Protein AF-A0A2S4PNW1-F1 (afdb_monomer_lite)

Sequence (175 aa):
MESRLNVKPDPSFLNFDNSPQQDHIIFNPPQSAPSVFHTPLKFLPPNDKRIKLLSTTAAKHLNLGHSPSLVKLPPLMRPKEVNIPRGHLNAEAIAEIQNLNNKDPNTWTNRKLARKFNCSSEFVSVCLRHAGGDPSRRKAEVKAKWDFVESQWGPRRKKAREDRQKRWDAALRDE

Structure (mmCIF, N/CA/C/O backbone):
data_AF-A0A2S4PNW1-F1
#
_entry.id   AF-A0A2S4PNW1-F1
#
loop_
_atom_site.group_PDB
_atom_site.id
_atom_site.type_symbol
_atom_site.label_atom_id
_atom_site.label_alt_id
_atom_site.label_comp_id
_atom_site.label_asym_id
_atom_site.label_entity_id
_atom_site.label_seq_id
_atom_site.pdbx_PDB_ins_code
_atom_site.Cartn_x
_atom_site.Cartn_y
_atom_site.Cartn_z
_atom_site.occupancy
_atom_site.B_iso_or_equiv
_atom_site.auth_seq_id
_atom_site.auth_comp_id
_atom_site.auth_asym_id
_atom_site.auth_atom_id
_atom_site.pdbx_PDB_model_num
ATOM 1 N N . MET A 1 1 ? -4.012 -2.883 -46.479 1.00 55.09 1 MET A N 1
ATOM 2 C CA . MET A 1 1 ? -4.512 -2.379 -45.175 1.00 55.09 1 MET A CA 1
ATOM 3 C C . MET A 1 1 ? -3.391 -2.235 -44.140 1.00 55.09 1 MET A C 1
ATOM 5 O O . MET A 1 1 ? -3.522 -1.411 -43.248 1.00 55.09 1 MET A O 1
ATOM 9 N N . GLU A 1 2 ? -2.279 -2.961 -44.298 1.00 64.00 2 GLU A N 1
ATOM 10 C CA . GLU A 1 2 ? -1.133 -3.014 -43.370 1.00 64.00 2 GLU A CA 1
ATOM 11 C C . GLU A 1 2 ? -0.355 -1.694 -43.224 1.00 64.00 2 GLU A C 1
ATOM 13 O O . GLU A 1 2 ? 0.117 -1.373 -42.138 1.00 64.00 2 GLU A O 1
ATOM 18 N N . SER A 1 3 ? -0.287 -0.861 -44.268 1.00 72.31 3 SER A N 1
ATOM 19 C CA . SER A 1 3 ? 0.455 0.409 -44.212 1.00 72.31 3 SER A CA 1
ATOM 20 C C . SER A 1 3 ? -0.159 1.463 -43.284 1.00 72.31 3 SER A C 1
ATOM 22 O O . SER A 1 3 ? 0.536 2.391 -42.882 1.00 72.31 3 SER A O 1
ATOM 24 N N . ARG A 1 4 ? -1.446 1.338 -42.923 1.00 77.94 4 ARG A N 1
ATOM 25 C CA . ARG A 1 4 ? -2.156 2.340 -42.104 1.00 77.94 4 ARG A CA 1
ATOM 26 C C . ARG A 1 4 ? -1.852 2.225 -40.607 1.00 77.94 4 ARG A C 1
ATOM 28 O O . ARG A 1 4 ? -2.143 3.164 -39.878 1.00 77.94 4 ARG A O 1
ATOM 35 N N . LEU A 1 5 ? -1.281 1.102 -40.164 1.00 92.19 5 LEU A N 1
ATOM 36 C CA . LEU A 1 5 ? -0.915 0.834 -38.766 1.00 92.19 5 LEU A CA 1
ATOM 37 C C . LEU A 1 5 ? 0.602 0.655 -38.583 1.00 92.19 5 LEU A C 1
ATOM 39 O O . LEU A 1 5 ? 1.042 0.218 -37.523 1.00 92.19 5 LEU A O 1
ATOM 43 N N . ASN A 1 6 ? 1.407 0.971 -39.604 1.00 92.56 6 ASN A N 1
ATOM 44 C CA . ASN A 1 6 ? 2.855 0.827 -39.516 1.00 92.56 6 ASN A CA 1
ATOM 45 C C . ASN A 1 6 ? 3.453 1.917 -38.612 1.00 92.56 6 ASN A C 1
ATOM 47 O O . ASN A 1 6 ? 3.304 3.110 -38.883 1.00 92.56 6 ASN A O 1
ATOM 51 N N . VAL A 1 7 ? 4.153 1.498 -37.560 1.00 91.38 7 VAL A N 1
ATOM 52 C CA . VAL A 1 7 ? 4.861 2.372 -36.621 1.00 91.38 7 VAL A CA 1
ATOM 53 C C . VAL A 1 7 ? 6.357 2.146 -36.804 1.00 91.38 7 VAL A C 1
ATOM 55 O O . VAL A 1 7 ? 6.829 1.012 -36.756 1.00 91.38 7 VAL A O 1
ATOM 58 N N . LYS A 1 8 ? 7.108 3.230 -37.029 1.00 91.75 8 LYS A N 1
ATOM 59 C CA . LYS A 1 8 ? 8.571 3.158 -37.142 1.00 91.75 8 LYS A CA 1
ATOM 60 C C . LYS A 1 8 ? 9.187 2.697 -35.810 1.00 91.75 8 LYS A C 1
ATOM 62 O O . LYS A 1 8 ? 8.674 3.085 -34.760 1.00 91.75 8 LYS A O 1
ATOM 67 N N . PRO A 1 9 ? 10.278 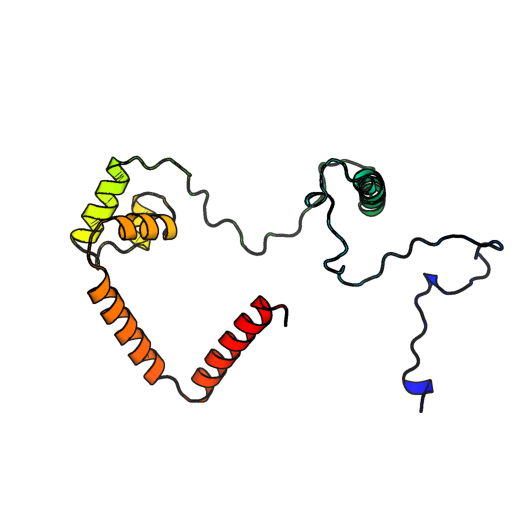1.910 -35.838 1.00 92.75 9 PRO A N 1
ATOM 68 C CA . PRO A 1 9 ? 10.976 1.506 -34.623 1.00 92.75 9 PRO A CA 1
ATOM 69 C C . PRO A 1 9 ? 11.652 2.705 -33.948 1.00 92.75 9 PRO A C 1
ATOM 71 O O . PRO A 1 9 ? 11.799 3.776 -34.544 1.00 92.75 9 PRO A O 1
ATOM 74 N N . ASP A 1 10 ? 12.078 2.508 -32.701 1.00 90.62 10 ASP A N 1
ATOM 75 C CA . ASP A 1 10 ? 12.822 3.520 -31.954 1.00 90.62 10 ASP A CA 1
ATOM 76 C C . ASP A 1 10 ? 14.141 3.895 -32.674 1.00 90.62 10 ASP A C 1
ATOM 78 O O . ASP A 1 10 ? 14.785 3.010 -33.251 1.00 90.62 10 ASP A O 1
ATOM 82 N N . PRO A 1 11 ? 14.571 5.175 -32.650 1.00 90.31 11 PRO A N 1
ATOM 83 C CA . PRO A 1 11 ? 15.785 5.625 -33.332 1.00 90.31 11 PRO A CA 1
ATOM 84 C C . PRO A 1 11 ? 17.054 4.856 -32.961 1.00 90.31 11 PRO A C 1
ATOM 86 O O . PRO A 1 11 ? 17.949 4.750 -33.790 1.00 90.31 11 PRO A O 1
ATOM 89 N N . SER A 1 12 ? 17.135 4.290 -31.754 1.00 88.44 12 SER A N 1
ATOM 90 C CA . SER A 1 12 ? 18.276 3.466 -31.325 1.00 88.44 12 SER A CA 1
ATOM 91 C C . SER A 1 12 ? 18.489 2.198 -32.163 1.00 88.44 12 SER A C 1
ATOM 93 O O . SER A 1 12 ? 19.585 1.643 -32.144 1.00 88.44 12 SER A O 1
ATOM 95 N N . PHE A 1 13 ? 17.471 1.749 -32.904 1.00 89.25 13 PHE A N 1
ATOM 96 C CA . PHE A 1 13 ? 17.546 0.602 -33.817 1.00 89.25 13 PHE A CA 1
ATOM 97 C C . PHE A 1 13 ? 17.751 1.005 -35.282 1.00 89.25 13 PHE A C 1
ATOM 99 O O . PHE A 1 13 ? 17.809 0.137 -36.153 1.00 89.25 13 PHE A O 1
ATOM 106 N N . LEU A 1 14 ? 17.814 2.304 -35.578 1.00 89.75 14 LEU A N 1
ATOM 107 C CA . LEU A 1 14 ? 18.050 2.801 -36.927 1.00 89.75 14 LEU A CA 1
ATOM 108 C C . LEU A 1 14 ? 19.551 2.999 -37.155 1.00 89.75 14 LEU A C 1
ATOM 110 O O . LEU A 1 14 ? 20.263 3.536 -36.309 1.00 89.75 14 LEU A O 1
ATOM 114 N N . ASN A 1 15 ? 20.019 2.600 -38.335 1.00 85.44 15 ASN A N 1
ATOM 115 C CA . ASN A 1 15 ? 21.365 2.926 -38.788 1.00 85.44 15 ASN A CA 1
ATOM 116 C C . ASN A 1 15 ? 21.351 4.323 -39.414 1.00 85.44 15 ASN A C 1
ATOM 118 O O . ASN A 1 15 ? 20.574 4.586 -40.333 1.00 85.44 15 ASN A O 1
ATOM 122 N N . PHE A 1 16 ? 22.211 5.203 -38.913 1.00 84.94 16 PHE A N 1
ATOM 123 C CA . PHE A 1 16 ? 22.451 6.536 -39.454 1.00 84.94 16 PHE A CA 1
ATOM 124 C C . PHE A 1 16 ? 23.848 6.585 -40.079 1.00 84.94 16 PHE A C 1
ATOM 126 O O . PHE A 1 16 ? 24.680 5.721 -39.809 1.00 84.94 16 PHE A O 1
ATOM 133 N N . ASP A 1 17 ? 24.148 7.626 -40.854 1.00 84.00 17 ASP A N 1
ATOM 134 C CA . ASP A 1 17 ? 25.466 7.788 -41.496 1.00 84.00 17 ASP A CA 1
ATOM 135 C C . ASP A 1 17 ? 26.631 7.838 -40.484 1.00 84.00 17 ASP A C 1
ATOM 137 O O . ASP A 1 17 ? 27.765 7.502 -40.813 1.00 84.00 17 ASP A O 1
ATOM 141 N N . ASN A 1 18 ? 26.337 8.205 -39.230 1.00 84.00 18 ASN A N 1
ATOM 142 C CA . ASN A 1 18 ? 27.288 8.242 -38.113 1.00 84.00 18 ASN A CA 1
ATOM 143 C C . ASN A 1 18 ? 27.294 6.958 -37.257 1.00 84.00 18 ASN A C 1
ATOM 145 O O . ASN A 1 18 ? 27.912 6.940 -36.190 1.00 84.00 18 ASN A O 1
ATOM 149 N N . SER A 1 19 ? 26.575 5.905 -37.658 1.00 83.31 19 SER A N 1
ATOM 150 C CA . SER A 1 19 ? 26.561 4.640 -36.920 1.00 83.31 19 SER A CA 1
ATOM 151 C C . SER A 1 19 ? 27.923 3.931 -37.010 1.00 83.31 19 SER A C 1
ATOM 153 O O . SER A 1 19 ? 28.600 4.020 -38.037 1.00 83.31 19 SER A O 1
ATOM 155 N N . PRO A 1 20 ? 28.350 3.203 -35.960 1.00 86.31 20 PRO A N 1
ATOM 156 C CA . PRO A 1 20 ? 29.603 2.453 -35.993 1.00 86.31 20 PRO A CA 1
ATOM 157 C C . PRO A 1 20 ? 29.608 1.427 -37.131 1.00 86.31 20 PRO A C 1
ATOM 159 O O . PRO A 1 20 ? 28.627 0.718 -37.330 1.00 86.31 20 PRO A O 1
ATOM 162 N N . GLN A 1 21 ? 30.732 1.313 -37.844 1.00 86.69 21 GLN A N 1
ATOM 163 C CA . GLN A 1 21 ? 30.893 0.348 -38.944 1.00 86.69 21 GLN A CA 1
ATOM 164 C C . GLN A 1 21 ? 31.087 -1.102 -38.467 1.00 86.69 21 GLN A C 1
ATOM 166 O O . GLN A 1 21 ? 31.027 -2.023 -39.274 1.00 86.69 21 GLN A O 1
ATOM 171 N N . GLN A 1 22 ? 31.358 -1.303 -37.174 1.00 89.94 22 GLN A N 1
ATOM 172 C CA . GLN A 1 22 ? 31.595 -2.609 -36.558 1.00 89.94 22 GLN A CA 1
ATOM 173 C C . GLN A 1 22 ? 30.483 -2.963 -35.566 1.00 89.94 22 GLN A C 1
ATOM 175 O O . GLN A 1 22 ? 29.822 -2.084 -34.996 1.00 89.94 22 GLN A O 1
ATOM 180 N N . ASP A 1 23 ? 30.333 -4.262 -35.316 1.00 91.25 23 ASP A N 1
ATOM 181 C CA . ASP A 1 23 ? 29.394 -4.795 -34.335 1.00 91.25 23 ASP A CA 1
ATOM 182 C C . ASP A 1 23 ? 29.704 -4.258 -32.933 1.00 91.25 23 ASP A C 1
ATOM 184 O O . ASP A 1 23 ? 30.841 -4.288 -32.457 1.00 91.25 23 ASP A O 1
ATOM 188 N N . HIS A 1 24 ? 28.673 -3.765 -32.251 1.00 90.25 24 HIS A N 1
ATOM 189 C CA . HIS A 1 24 ? 28.786 -3.216 -30.906 1.00 90.25 24 HIS A CA 1
ATOM 190 C C . HIS A 1 24 ? 27.489 -3.434 -30.121 1.00 90.25 24 HIS A C 1
ATOM 192 O O . HIS A 1 24 ? 26.416 -3.644 -30.682 1.00 90.25 24 HIS A O 1
ATOM 198 N N . ILE A 1 25 ? 27.591 -3.384 -28.792 1.00 91.31 25 ILE A N 1
ATOM 199 C CA . ILE A 1 25 ? 26.446 -3.529 -27.890 1.00 91.31 25 ILE A CA 1
ATOM 200 C C . ILE A 1 25 ? 25.933 -2.135 -27.529 1.00 91.31 25 ILE A C 1
ATOM 202 O O . ILE A 1 25 ? 26.669 -1.329 -26.957 1.00 91.31 25 ILE A O 1
ATOM 206 N N . ILE A 1 26 ? 24.661 -1.867 -27.823 1.00 89.19 26 ILE A N 1
ATOM 207 C CA . ILE A 1 26 ? 23.986 -0.615 -27.465 1.00 89.19 26 ILE A CA 1
ATOM 208 C C . ILE A 1 26 ? 23.261 -0.804 -26.131 1.00 89.19 26 ILE A C 1
ATOM 210 O O . ILE A 1 26 ? 22.545 -1.784 -25.923 1.00 89.19 26 ILE A O 1
ATOM 214 N N . PHE A 1 27 ? 23.419 0.152 -25.217 1.00 88.69 27 PHE A N 1
ATOM 215 C CA . PHE A 1 27 ? 22.603 0.215 -24.009 1.00 88.69 27 PHE A CA 1
ATOM 216 C C . PHE A 1 27 ? 21.318 0.999 -24.299 1.00 88.69 27 PHE A C 1
ATOM 218 O O . PHE A 1 27 ? 21.352 2.223 -24.399 1.00 88.69 27 PHE A O 1
ATOM 225 N N . ASN A 1 28 ? 20.196 0.287 -24.432 1.00 90.19 28 ASN A N 1
ATOM 226 C CA . ASN A 1 28 ? 18.887 0.864 -24.733 1.00 90.19 28 ASN A CA 1
ATOM 227 C C . ASN A 1 28 ? 17.876 0.562 -23.606 1.00 90.19 28 ASN A C 1
ATOM 229 O O . ASN A 1 28 ? 17.173 -0.451 -23.672 1.00 90.19 28 ASN A O 1
ATOM 233 N N . PRO A 1 29 ? 17.837 1.364 -22.523 1.00 89.50 29 PRO A N 1
ATOM 234 C CA . PRO A 1 29 ? 16.874 1.164 -21.447 1.00 89.50 29 PRO A CA 1
ATOM 235 C C . PRO A 1 29 ? 15.453 1.462 -21.965 1.00 89.50 29 PRO A C 1
ATOM 237 O O . PRO A 1 29 ? 15.189 2.583 -22.403 1.00 89.50 29 PRO A O 1
ATOM 240 N N . PRO A 1 30 ? 14.519 0.496 -21.921 1.00 91.25 30 PRO A N 1
ATOM 241 C CA . PRO A 1 30 ? 13.194 0.685 -22.496 1.00 91.25 30 PRO A CA 1
ATOM 242 C C . PRO A 1 30 ? 12.358 1.680 -21.681 1.00 91.25 30 PRO A C 1
ATOM 244 O O . PRO A 1 30 ? 12.426 1.716 -20.452 1.00 91.25 30 PRO A O 1
ATOM 247 N N . GLN A 1 31 ? 11.493 2.438 -22.360 1.00 91.56 31 GLN A N 1
ATOM 248 C CA . GLN A 1 31 ? 10.515 3.340 -21.733 1.00 91.56 31 GLN A CA 1
ATOM 249 C C . GLN A 1 31 ? 9.262 2.585 -21.255 1.00 91.56 31 GLN A C 1
ATOM 251 O O . GLN A 1 31 ? 8.128 2.948 -21.563 1.00 91.56 31 GLN A O 1
ATOM 256 N N . SER A 1 32 ? 9.460 1.497 -20.519 1.00 93.69 32 SER A N 1
ATOM 257 C CA . SER A 1 32 ? 8.390 0.643 -20.005 1.00 93.69 32 SER A CA 1
ATOM 258 C C . SER A 1 32 ? 8.572 0.373 -18.516 1.00 93.69 32 SER A C 1
ATOM 260 O O . SER A 1 32 ? 9.665 0.515 -17.967 1.00 93.69 32 SER A O 1
ATOM 262 N N . ALA A 1 33 ? 7.501 -0.058 -17.848 1.00 91.81 33 ALA A N 1
ATOM 263 C CA . ALA A 1 33 ? 7.611 -0.526 -16.473 1.00 91.81 33 ALA A CA 1
ATOM 264 C C . ALA A 1 33 ? 8.519 -1.775 -16.403 1.00 91.81 33 ALA A C 1
ATOM 266 O O . ALA A 1 33 ? 8.423 -2.645 -17.277 1.00 91.81 33 ALA A O 1
ATOM 267 N N . PRO A 1 34 ? 9.400 -1.886 -15.393 1.00 92.75 34 PRO A N 1
ATOM 268 C CA . PRO A 1 34 ? 10.225 -3.074 -15.210 1.00 92.75 34 PRO A CA 1
ATOM 269 C C . PRO A 1 34 ? 9.366 -4.272 -14.788 1.00 92.75 34 PRO A C 1
ATOM 271 O O . PRO A 1 34 ? 8.376 -4.121 -14.073 1.00 92.75 34 PRO A O 1
ATOM 274 N N . SER A 1 35 ? 9.771 -5.478 -15.189 1.00 93.81 35 SER A N 1
ATOM 275 C CA . SER A 1 35 ? 9.139 -6.711 -14.705 1.00 93.81 35 SER A CA 1
ATOM 276 C C . SER A 1 35 ? 9.610 -7.072 -13.291 1.00 93.81 35 SER A C 1
ATOM 278 O O . SER A 1 35 ? 10.692 -6.665 -12.865 1.00 93.81 35 SER A O 1
ATOM 280 N N . VAL A 1 36 ? 8.846 -7.914 -12.587 1.00 94.06 36 VAL A N 1
ATOM 281 C CA . VAL A 1 36 ? 9.165 -8.381 -11.219 1.0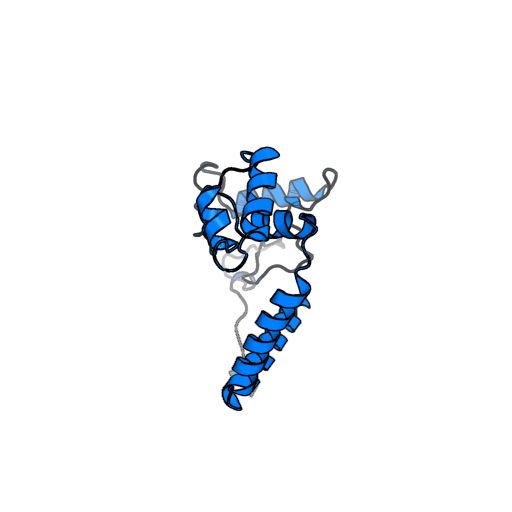0 94.06 36 VAL A CA 1
ATOM 282 C C . VAL A 1 36 ? 10.514 -9.117 -11.140 1.00 94.06 36 VAL A C 1
ATOM 284 O O . VAL A 1 36 ? 11.173 -9.112 -10.102 1.00 94.06 36 VAL A O 1
ATOM 287 N N . PHE A 1 37 ? 10.979 -9.694 -12.251 1.00 93.50 37 PHE A N 1
ATOM 288 C CA . PHE A 1 37 ? 12.276 -10.374 -12.335 1.00 93.50 37 PHE A CA 1
ATOM 289 C C . PHE A 1 37 ? 13.479 -9.417 -12.322 1.00 93.50 37 PHE A C 1
ATOM 291 O O . PHE A 1 37 ? 14.602 -9.849 -12.056 1.00 93.50 37 PHE A O 1
ATOM 298 N N . HIS A 1 38 ? 13.265 -8.119 -12.556 1.00 92.12 38 HIS A N 1
ATOM 299 C CA . HIS A 1 38 ? 14.290 -7.090 -12.382 1.00 92.12 38 HIS A CA 1
ATOM 300 C C . HIS A 1 38 ? 14.412 -6.733 -10.896 1.00 92.12 38 HIS A C 1
ATOM 302 O O . HIS A 1 38 ? 13.965 -5.684 -10.432 1.00 92.12 38 HIS A O 1
ATOM 308 N N . THR A 1 39 ? 15.010 -7.645 -10.128 1.00 93.31 39 THR A N 1
ATOM 309 C CA . THR A 1 39 ? 15.141 -7.527 -8.673 1.00 93.31 39 THR A CA 1
ATOM 310 C C . THR A 1 39 ? 16.028 -6.335 -8.289 1.00 93.31 39 THR A C 1
ATOM 312 O O . THR A 1 39 ? 17.200 -6.307 -8.684 1.00 93.31 39 THR A O 1
ATOM 315 N N . PRO A 1 40 ? 15.535 -5.367 -7.496 1.00 92.44 40 PRO A N 1
ATOM 316 C CA . PRO A 1 40 ? 16.342 -4.234 -7.061 1.00 92.44 40 PRO A CA 1
ATOM 317 C C . PRO A 1 40 ? 17.462 -4.684 -6.116 1.00 92.44 40 PRO A C 1
ATOM 319 O O . PRO A 1 40 ? 17.319 -5.660 -5.380 1.00 92.44 40 PRO A O 1
ATOM 322 N N . LEU A 1 41 ? 18.555 -3.913 -6.074 1.00 93.00 41 LEU A N 1
ATOM 323 C CA . LEU A 1 41 ? 19.758 -4.205 -5.277 1.00 93.00 41 LEU A CA 1
ATOM 324 C C . LEU A 1 41 ? 19.464 -4.579 -3.817 1.00 93.00 41 LEU A C 1
ATOM 326 O O . LEU A 1 41 ? 20.113 -5.458 -3.264 1.00 93.00 41 LEU A O 1
ATOM 330 N N . LYS A 1 42 ? 18.466 -3.934 -3.201 1.00 93.25 42 LYS A N 1
ATOM 331 C CA . LYS A 1 42 ? 18.085 -4.148 -1.798 1.00 93.25 42 LYS A CA 1
ATOM 332 C C . LYS A 1 42 ? 17.517 -5.546 -1.512 1.00 93.25 42 LYS A C 1
ATOM 334 O O . LYS A 1 42 ? 17.489 -5.947 -0.353 1.00 93.25 42 LYS A O 1
ATOM 339 N N . PHE A 1 43 ? 17.049 -6.261 -2.534 1.00 96.12 43 PHE A N 1
ATOM 340 C CA . PHE A 1 43 ? 16.471 -7.602 -2.403 1.00 96.12 43 PHE A CA 1
ATOM 341 C C . PHE A 1 43 ? 17.422 -8.714 -2.856 1.00 96.12 43 PHE A C 1
ATOM 343 O O . PHE A 1 43 ? 17.067 -9.886 -2.764 1.00 96.12 43 PHE A O 1
ATOM 350 N N . LEU A 1 44 ? 18.626 -8.373 -3.326 1.00 95.25 44 LEU A N 1
ATOM 351 C CA . LEU A 1 44 ? 19.643 -9.370 -3.640 1.00 95.25 44 LEU A CA 1
ATOM 352 C C . LEU A 1 44 ? 20.335 -9.870 -2.365 1.00 95.25 44 LEU A C 1
ATOM 354 O O . LEU A 1 44 ? 20.585 -9.076 -1.453 1.00 95.25 44 LEU A O 1
ATOM 358 N N . PRO A 1 45 ? 20.686 -11.166 -2.288 1.00 96.44 45 PRO A N 1
ATOM 359 C CA . PRO A 1 45 ? 21.464 -11.674 -1.171 1.00 96.44 45 PRO A CA 1
ATOM 360 C C . PRO A 1 45 ? 22.878 -11.066 -1.196 1.00 96.44 45 PRO A C 1
ATOM 362 O O . PRO A 1 45 ? 23.412 -10.831 -2.282 1.00 96.44 45 PRO A O 1
ATOM 365 N N . PRO A 1 46 ? 23.534 -10.866 -0.037 1.00 95.12 46 PRO A N 1
ATOM 366 C CA . PRO A 1 46 ? 24.816 -10.152 0.045 1.00 95.12 46 PRO A CA 1
ATOM 367 C C . PRO A 1 46 ? 25.937 -10.702 -0.852 1.00 95.12 46 PRO A C 1
ATOM 369 O O . PRO A 1 46 ? 26.804 -9.949 -1.286 1.00 95.12 46 PRO A O 1
ATOM 372 N N . ASN A 1 47 ? 25.906 -12.004 -1.153 1.00 95.31 47 ASN A N 1
ATOM 373 C CA . ASN A 1 47 ? 26.921 -12.692 -1.956 1.00 95.31 47 ASN A CA 1
ATOM 374 C C . ASN A 1 47 ? 26.590 -12.756 -3.463 1.00 95.31 47 ASN A C 1
ATOM 376 O O . ASN A 1 47 ? 27.303 -13.421 -4.217 1.00 95.31 47 ASN A O 1
ATOM 380 N N . ASP A 1 48 ? 25.522 -12.101 -3.929 1.00 96.75 48 ASP A N 1
ATOM 381 C CA . ASP A 1 48 ? 25.170 -12.091 -5.352 1.00 96.75 48 ASP A CA 1
ATOM 382 C C . ASP A 1 48 ? 26.152 -11.223 -6.159 1.00 96.75 48 ASP A C 1
ATOM 384 O O . ASP A 1 48 ? 26.271 -10.009 -5.966 1.00 96.75 48 ASP A O 1
ATOM 388 N N . LYS A 1 49 ? 26.836 -11.836 -7.131 1.00 94.38 49 LYS A N 1
ATOM 389 C CA . LYS A 1 49 ? 27.799 -11.156 -8.014 1.00 94.38 49 LYS A CA 1
ATOM 390 C C . LYS A 1 49 ? 27.159 -10.012 -8.810 1.00 94.38 49 LYS A C 1
ATOM 392 O O . LYS A 1 49 ? 27.851 -9.051 -9.155 1.00 94.38 49 LYS A O 1
ATOM 397 N N . ARG A 1 50 ? 25.847 -10.079 -9.070 1.00 94.62 50 ARG A N 1
ATOM 398 C CA . ARG A 1 50 ? 25.089 -9.060 -9.813 1.00 94.62 50 ARG A CA 1
ATOM 399 C C . ARG A 1 50 ? 25.032 -7.718 -9.091 1.00 94.62 50 ARG A C 1
ATOM 401 O O . ARG A 1 50 ? 24.840 -6.706 -9.759 1.00 94.62 50 ARG A O 1
ATOM 408 N N . ILE A 1 51 ? 25.262 -7.674 -7.775 1.00 94.38 51 ILE A N 1
ATOM 409 C CA . ILE A 1 51 ? 25.266 -6.426 -6.994 1.00 94.38 51 ILE A CA 1
ATOM 410 C C . ILE A 1 51 ? 26.256 -5.413 -7.576 1.00 94.38 51 ILE A C 1
ATOM 412 O O . ILE A 1 51 ? 25.900 -4.249 -7.748 1.00 94.38 51 ILE A O 1
ATOM 416 N N . LYS A 1 52 ? 27.475 -5.852 -7.925 1.00 91.62 52 LYS A N 1
ATOM 417 C CA . LYS A 1 52 ? 28.513 -4.974 -8.495 1.00 91.62 52 LYS A CA 1
ATOM 418 C C . LYS A 1 52 ? 28.103 -4.424 -9.860 1.00 91.62 52 LYS A C 1
ATOM 420 O O . LYS A 1 52 ? 28.277 -3.243 -10.125 1.00 91.62 52 LYS A O 1
ATOM 425 N N . LEU A 1 53 ? 27.541 -5.271 -10.719 1.00 89.62 53 LEU A N 1
ATOM 426 C CA . LEU A 1 53 ? 27.104 -4.856 -12.050 1.00 89.62 53 LEU A CA 1
ATOM 427 C C . LEU A 1 53 ? 25.959 -3.841 -11.937 1.00 89.62 53 LEU A C 1
ATOM 429 O O . LEU A 1 53 ? 26.070 -2.724 -12.433 1.00 89.62 53 LEU A O 1
ATOM 433 N N . LEU A 1 54 ? 24.895 -4.190 -11.212 1.00 89.44 54 LEU A N 1
ATOM 434 C CA . LEU A 1 54 ? 23.701 -3.355 -11.089 1.00 89.44 54 LEU A CA 1
ATOM 435 C C . LEU A 1 54 ? 23.974 -2.022 -10.372 1.00 89.44 54 LEU A C 1
ATOM 437 O O . LEU A 1 54 ? 23.379 -1.010 -10.740 1.00 89.44 54 LEU A O 1
ATOM 441 N N . SER A 1 55 ? 24.892 -1.982 -9.398 1.00 88.88 55 SER A N 1
ATOM 442 C CA . SER A 1 55 ? 25.279 -0.730 -8.734 1.00 88.88 55 SER A CA 1
ATOM 443 C C . SER A 1 55 ? 26.006 0.226 -9.680 1.00 88.88 55 SER A C 1
ATOM 445 O O . SER A 1 55 ? 25.693 1.417 -9.701 1.00 88.88 55 SER A O 1
ATOM 447 N N . THR A 1 56 ? 26.916 -0.287 -10.514 1.00 87.38 56 THR A N 1
ATOM 448 C CA . THR A 1 56 ? 27.623 0.536 -11.507 1.00 87.38 56 THR A CA 1
ATOM 449 C C . THR A 1 56 ? 26.679 1.078 -12.579 1.00 87.38 56 THR A C 1
ATOM 451 O O . THR A 1 56 ? 26.772 2.253 -12.932 1.00 87.38 56 THR A O 1
ATOM 454 N N . THR A 1 57 ? 25.727 0.268 -13.053 1.00 85.31 57 THR A N 1
ATOM 455 C CA . THR A 1 57 ? 24.711 0.708 -14.021 1.00 85.31 57 THR A CA 1
ATOM 456 C C . THR A 1 57 ? 23.794 1.774 -13.422 1.00 85.31 57 THR A C 1
ATOM 458 O O . THR A 1 57 ? 23.558 2.799 -14.059 1.00 85.31 57 THR A O 1
ATOM 461 N N . ALA A 1 58 ? 23.329 1.592 -12.181 1.00 82.25 58 ALA A N 1
ATOM 462 C CA . ALA A 1 58 ? 22.483 2.572 -11.498 1.00 82.25 58 ALA A CA 1
ATOM 463 C C . ALA A 1 58 ? 23.200 3.916 -11.280 1.00 82.25 58 ALA A C 1
ATOM 465 O O . ALA A 1 58 ? 22.612 4.970 -11.514 1.00 82.25 58 ALA A O 1
ATOM 466 N N . ALA A 1 59 ? 24.480 3.891 -10.890 1.00 80.69 59 ALA A N 1
ATOM 467 C CA . ALA A 1 59 ? 25.275 5.104 -10.697 1.00 80.69 59 ALA A CA 1
ATOM 468 C C . ALA A 1 59 ? 25.439 5.914 -11.996 1.00 80.69 59 ALA A C 1
ATOM 470 O O . ALA A 1 59 ? 25.317 7.140 -11.971 1.00 80.69 59 ALA A O 1
ATOM 471 N N . LYS A 1 60 ? 25.653 5.230 -13.131 1.00 78.69 60 LYS A N 1
ATOM 472 C CA . LYS A 1 60 ? 25.713 5.860 -14.460 1.00 78.69 60 LYS A CA 1
ATOM 473 C C . LYS A 1 60 ? 24.371 6.477 -14.859 1.00 78.69 60 LYS A C 1
ATOM 475 O O . LYS A 1 60 ? 24.338 7.604 -15.332 1.00 78.69 60 LYS A O 1
ATOM 480 N N . HIS A 1 61 ? 23.268 5.762 -14.641 1.00 73.25 61 HIS A N 1
ATOM 481 C CA . HIS A 1 61 ? 21.942 6.185 -15.102 1.00 73.25 61 HIS A CA 1
ATOM 482 C C . HIS A 1 61 ? 21.338 7.338 -14.292 1.00 73.25 61 HIS A C 1
ATOM 484 O O . HIS A 1 61 ? 20.551 8.127 -14.809 1.00 73.25 61 HIS A O 1
ATOM 490 N N . LEU A 1 62 ? 21.683 7.431 -13.008 1.00 66.38 62 LEU A N 1
ATOM 491 C CA . LEU A 1 62 ? 21.198 8.489 -12.126 1.00 66.38 62 LEU A CA 1
ATOM 492 C C . LEU A 1 62 ? 22.073 9.755 -12.175 1.00 66.38 62 LEU A C 1
ATOM 494 O O . LEU A 1 62 ? 21.840 10.667 -11.386 1.00 66.38 62 LEU A O 1
ATOM 498 N N . ASN A 1 63 ? 23.081 9.819 -13.063 1.00 59.94 63 ASN A N 1
ATOM 499 C CA . ASN A 1 63 ? 24.071 10.904 -13.122 1.00 59.94 63 ASN A CA 1
ATOM 500 C C . ASN A 1 63 ? 24.659 11.241 -11.736 1.00 59.94 63 ASN A C 1
ATOM 502 O O . ASN A 1 63 ? 24.988 12.390 -11.442 1.00 59.94 63 ASN A O 1
ATOM 506 N N . LEU A 1 64 ? 24.823 10.222 -10.880 1.00 54.94 64 LEU A N 1
ATOM 507 C CA . LEU A 1 64 ? 25.255 10.363 -9.482 1.00 54.94 64 LEU A CA 1
ATOM 508 C C . LEU A 1 64 ? 26.722 10.819 -9.336 1.00 54.94 64 LEU A C 1
ATOM 510 O O . LEU A 1 64 ? 27.224 10.931 -8.220 1.00 54.94 64 LEU A O 1
ATOM 514 N N . GLY A 1 65 ? 27.410 11.096 -10.450 1.00 49.50 65 GLY A N 1
ATOM 515 C CA . GLY A 1 65 ? 28.765 11.654 -10.487 1.00 49.50 65 GLY A CA 1
ATOM 516 C C . GLY A 1 65 ? 28.887 13.060 -9.889 1.00 49.50 65 GLY A C 1
ATOM 517 O O . GLY A 1 65 ? 30.001 13.506 -9.641 1.00 49.50 65 GLY A O 1
ATOM 518 N N . HIS A 1 66 ? 27.770 13.736 -9.599 1.00 48.78 66 HIS A N 1
ATOM 519 C CA . HIS A 1 66 ? 27.751 15.046 -8.952 1.00 48.78 66 HIS A CA 1
ATOM 520 C C . HIS A 1 66 ? 26.828 15.011 -7.727 1.00 48.78 66 HIS A C 1
ATOM 522 O O . HIS A 1 66 ? 25.628 15.228 -7.841 1.00 48.78 66 HIS A O 1
ATOM 528 N N . SER A 1 67 ? 27.413 14.774 -6.549 1.00 48.09 67 SER A N 1
ATOM 529 C CA . SER A 1 67 ? 26.791 14.922 -5.223 1.00 48.09 67 SER A CA 1
ATOM 530 C C . SER A 1 67 ? 25.645 13.938 -4.863 1.00 48.09 67 SER A C 1
ATOM 532 O O . SER A 1 67 ? 24.536 14.027 -5.390 1.00 48.09 67 SER A O 1
ATOM 534 N N . PRO A 1 68 ? 25.830 13.060 -3.854 1.00 54.59 68 PRO A N 1
ATOM 535 C CA . PRO A 1 68 ? 24.774 12.167 -3.362 1.00 54.59 68 PRO A CA 1
ATOM 536 C C . PRO A 1 68 ? 23.654 12.884 -2.577 1.00 54.59 68 PRO A C 1
ATOM 538 O O . PRO A 1 68 ? 22.700 12.231 -2.157 1.00 54.59 68 PRO A O 1
ATOM 541 N N . SER A 1 69 ? 23.741 14.203 -2.349 1.00 55.06 69 SER A N 1
ATOM 542 C CA . SER A 1 69 ? 22.820 14.945 -1.469 1.00 55.06 69 SER A CA 1
ATOM 543 C C . SER A 1 69 ? 21.577 15.522 -2.159 1.00 55.06 69 SER A C 1
ATOM 545 O O . SER A 1 69 ? 20.729 16.101 -1.483 1.00 55.06 69 SER A O 1
ATOM 547 N N . LEU A 1 70 ? 21.435 15.364 -3.481 1.00 55.28 70 LEU A N 1
ATOM 548 C CA . LEU A 1 70 ? 20.434 16.096 -4.273 1.00 55.28 70 LEU A CA 1
ATOM 549 C C . LEU A 1 70 ? 19.486 15.208 -5.092 1.00 55.28 70 LEU A C 1
ATOM 551 O O . LEU A 1 70 ? 18.862 15.674 -6.044 1.00 55.28 70 LEU A O 1
ATOM 555 N N . VAL A 1 71 ? 19.303 13.940 -4.704 1.00 65.50 71 VAL A N 1
ATOM 556 C CA . VAL A 1 71 ? 18.193 13.136 -5.244 1.00 65.50 71 VAL A CA 1
ATOM 557 C C . VAL A 1 71 ? 16.887 13.673 -4.654 1.00 65.50 71 VAL A C 1
ATOM 559 O O . VAL A 1 71 ? 16.430 13.247 -3.593 1.00 65.50 71 VAL A O 1
ATOM 562 N N . LYS A 1 72 ? 16.293 14.660 -5.332 1.00 77.56 72 LYS A N 1
ATOM 563 C CA . LYS A 1 72 ? 14.974 15.199 -4.992 1.00 77.56 72 LYS A CA 1
ATOM 564 C C . LYS A 1 72 ? 13.931 14.111 -5.235 1.00 77.56 72 LYS A C 1
ATOM 566 O O . LYS A 1 72 ? 13.517 13.874 -6.367 1.00 77.56 72 LYS A O 1
ATOM 571 N N . LEU A 1 73 ? 13.529 13.432 -4.164 1.00 82.88 73 LEU A N 1
ATOM 572 C CA . LEU A 1 73 ? 12.458 12.443 -4.218 1.00 82.88 73 LEU A CA 1
ATOM 573 C C . LEU A 1 73 ? 11.129 13.116 -4.606 1.00 82.88 73 LEU A C 1
ATOM 575 O O . LEU A 1 73 ? 10.902 14.280 -4.252 1.00 82.88 73 LEU A O 1
ATOM 579 N N . PRO A 1 74 ? 10.234 12.403 -5.314 1.00 86.56 74 PRO A N 1
ATOM 580 C CA . PRO A 1 74 ? 8.885 12.891 -5.561 1.00 86.56 74 PRO A CA 1
ATOM 581 C C . PRO A 1 74 ? 8.124 13.076 -4.235 1.00 86.56 74 PRO A C 1
ATOM 583 O O . PRO A 1 74 ? 8.469 12.456 -3.222 1.00 86.56 74 PRO A O 1
ATOM 586 N N . PRO A 1 75 ? 7.074 13.915 -4.215 1.00 88.81 75 PRO A N 1
ATOM 587 C CA . PRO A 1 75 ? 6.259 14.100 -3.022 1.00 88.81 75 PRO A CA 1
ATOM 588 C C . PRO A 1 75 ? 5.629 12.773 -2.579 1.00 88.81 75 PRO A C 1
ATOM 590 O O . PRO A 1 75 ? 5.198 11.959 -3.396 1.00 88.81 75 PRO A O 1
ATOM 593 N N . LEU A 1 76 ? 5.553 12.558 -1.264 1.00 88.00 76 LEU A N 1
ATOM 594 C CA . LEU A 1 76 ? 4.929 11.362 -0.705 1.00 88.00 76 LEU A CA 1
ATOM 595 C C . LEU A 1 76 ? 3.423 11.367 -0.999 1.00 88.00 76 LEU A C 1
ATOM 597 O O . LEU A 1 76 ? 2.718 12.289 -0.601 1.00 88.00 76 LEU A O 1
ATOM 601 N N . MET A 1 77 ? 2.918 10.286 -1.603 1.00 89.50 77 MET A N 1
ATOM 602 C CA . MET A 1 77 ? 1.478 10.100 -1.855 1.00 89.50 77 MET A CA 1
ATOM 603 C C . MET A 1 77 ? 0.649 10.110 -0.559 1.00 89.50 77 MET A C 1
ATOM 605 O O . MET A 1 77 ? -0.496 10.551 -0.546 1.00 89.50 77 MET A O 1
ATOM 609 N N . ARG A 1 78 ? 1.224 9.605 0.539 1.00 85.31 78 ARG A N 1
ATOM 610 C CA . ARG A 1 78 ? 0.620 9.605 1.876 1.00 85.31 78 ARG A CA 1
ATOM 611 C C . ARG A 1 78 ? 1.581 10.293 2.843 1.00 85.31 78 ARG A C 1
ATOM 613 O O . ARG A 1 78 ? 2.541 9.647 3.271 1.00 85.31 78 ARG A O 1
ATOM 620 N N . PRO A 1 79 ? 1.389 11.589 3.152 1.00 81.25 79 PRO A N 1
ATOM 621 C CA . PRO A 1 79 ? 2.209 12.256 4.150 1.00 81.25 79 PRO A CA 1
ATOM 622 C C . PRO A 1 79 ? 2.009 11.571 5.503 1.00 81.25 79 PRO A C 1
ATOM 624 O O . PRO A 1 79 ? 0.920 11.093 5.818 1.00 81.25 79 PRO A O 1
ATOM 627 N N . LYS A 1 80 ? 3.072 11.497 6.305 1.00 73.50 80 LYS A N 1
ATOM 628 C CA . LYS A 1 80 ? 2.996 10.895 7.636 1.00 73.50 80 LYS A CA 1
ATOM 629 C C . LYS A 1 80 ? 2.056 11.735 8.504 1.00 73.50 80 LYS A C 1
ATOM 631 O O . LYS A 1 80 ? 2.347 12.897 8.784 1.00 73.50 80 LYS A O 1
ATOM 636 N N . GLU A 1 81 ? 0.936 11.148 8.913 1.00 64.44 81 GLU A N 1
ATOM 637 C CA . GLU A 1 81 ? -0.030 11.780 9.808 1.00 64.44 81 GLU A CA 1
ATOM 638 C C . GLU A 1 81 ? 0.601 11.975 11.191 1.00 64.44 81 GLU A C 1
ATOM 640 O O . GLU A 1 81 ? 0.605 11.053 11.997 1.00 64.44 81 GLU A O 1
ATOM 645 N N . VAL A 1 82 ? 1.130 13.176 11.453 1.00 67.00 82 VAL A N 1
ATOM 646 C CA . VAL A 1 82 ? 1.632 13.646 12.758 1.00 67.00 82 VAL A CA 1
ATOM 647 C C . VAL A 1 82 ? 2.820 12.818 13.298 1.00 67.00 82 VAL A C 1
ATOM 649 O O . VAL A 1 82 ? 2.899 11.595 13.201 1.00 67.00 82 VAL A O 1
ATOM 652 N N . ASN A 1 83 ? 3.821 13.474 13.889 1.00 73.81 83 ASN A N 1
ATOM 653 C CA . ASN A 1 83 ? 4.883 12.763 14.609 1.00 73.81 83 ASN A CA 1
ATOM 654 C C . ASN A 1 83 ? 4.338 12.226 15.939 1.00 73.81 83 ASN A C 1
ATOM 656 O O . ASN A 1 83 ? 4.639 12.755 17.001 1.00 73.81 83 ASN A O 1
ATOM 660 N N . ILE A 1 84 ? 3.514 11.181 15.866 1.00 81.62 84 ILE A N 1
ATOM 661 C CA . ILE A 1 84 ? 3.065 10.434 17.036 1.00 81.62 84 ILE A CA 1
ATOM 662 C C . ILE A 1 84 ? 4.303 9.727 17.616 1.00 81.62 84 ILE A C 1
ATOM 664 O O . ILE A 1 84 ? 4.913 8.911 16.906 1.00 81.62 84 ILE A O 1
ATOM 668 N N . PRO A 1 85 ? 4.721 10.050 18.855 1.00 83.25 85 PRO A N 1
ATOM 669 C CA . PRO A 1 85 ? 5.851 9.385 19.484 1.00 83.25 85 PRO A CA 1
ATOM 670 C C . PRO A 1 85 ? 5.556 7.890 19.643 1.00 83.25 85 PRO A C 1
ATOM 672 O O . PRO A 1 85 ? 4.412 7.466 19.810 1.00 83.25 85 PRO A O 1
ATOM 675 N N . ARG A 1 86 ? 6.599 7.066 19.515 1.00 83.44 86 ARG A N 1
ATOM 676 C CA . ARG A 1 86 ? 6.503 5.616 19.711 1.00 83.44 86 ARG A CA 1
ATOM 677 C C . ARG A 1 86 ? 7.098 5.260 21.063 1.00 83.44 86 ARG A C 1
ATOM 679 O O . ARG A 1 86 ? 8.148 5.785 21.412 1.00 83.44 86 ARG A O 1
ATOM 686 N N . GLY A 1 87 ? 6.450 4.341 21.775 1.00 85.69 87 GLY A N 1
ATOM 687 C CA . GLY A 1 87 ? 6.965 3.794 23.033 1.00 85.69 87 GLY A CA 1
ATOM 688 C C . GLY A 1 87 ? 6.912 4.748 24.230 1.00 85.69 87 GLY A C 1
ATOM 689 O O . GLY A 1 87 ? 7.574 4.479 25.220 1.00 85.69 87 GLY A O 1
ATOM 690 N N . HIS A 1 88 ? 6.148 5.844 24.166 1.00 90.69 88 HIS A N 1
ATOM 691 C CA . HIS A 1 88 ? 6.000 6.788 25.287 1.00 90.69 88 HIS A CA 1
ATOM 692 C C . HIS A 1 88 ? 4.893 6.407 26.280 1.00 90.69 88 HIS A C 1
ATOM 694 O O . HIS A 1 88 ? 4.742 7.066 27.304 1.00 90.69 88 HIS A O 1
ATOM 700 N N . LEU A 1 89 ? 4.079 5.396 25.966 1.00 91.31 89 LEU A N 1
ATOM 701 C CA . LEU A 1 89 ? 2.989 4.953 26.832 1.00 91.31 89 LEU A CA 1
ATOM 702 C C . LEU A 1 89 ? 3.458 3.840 27.767 1.00 91.31 89 LEU A C 1
ATOM 704 O O . LEU A 1 89 ? 3.888 2.782 27.313 1.00 91.31 89 LEU A O 1
ATOM 708 N N . ASN A 1 90 ? 3.299 4.079 29.066 1.00 93.69 90 ASN A N 1
ATOM 709 C CA . ASN A 1 90 ? 3.559 3.101 30.118 1.00 93.69 90 ASN A CA 1
ATOM 710 C C . ASN A 1 90 ? 2.361 2.156 30.315 1.00 93.69 90 ASN A C 1
ATOM 712 O O . ASN A 1 90 ? 1.243 2.440 29.875 1.00 93.69 90 ASN A O 1
ATOM 716 N N . ALA A 1 91 ? 2.579 1.056 31.041 1.00 92.94 91 ALA A N 1
ATOM 717 C CA . ALA A 1 91 ? 1.532 0.090 31.384 1.00 92.94 91 ALA A CA 1
ATOM 718 C C . ALA A 1 91 ? 0.333 0.736 32.110 1.00 92.94 91 ALA A C 1
ATOM 720 O O . ALA A 1 91 ? -0.812 0.381 31.843 1.00 92.94 91 ALA A O 1
ATOM 721 N N . GLU A 1 92 ? 0.581 1.741 32.954 1.00 94.38 92 GLU A N 1
ATOM 722 C CA . GLU A 1 92 ? -0.461 2.498 33.662 1.00 94.38 92 GLU A CA 1
ATOM 723 C C . GLU A 1 92 ? -1.387 3.257 32.703 1.00 94.38 92 GLU A C 1
ATOM 725 O O . GLU A 1 92 ? -2.608 3.197 32.832 1.00 94.38 92 GLU A O 1
ATOM 730 N N . ALA A 1 93 ? -0.819 3.911 31.685 1.00 92.88 93 ALA A N 1
ATOM 731 C CA . ALA A 1 93 ? -1.597 4.619 30.671 1.00 92.88 93 ALA A CA 1
ATOM 732 C C . ALA A 1 93 ? -2.443 3.643 29.838 1.00 92.88 93 ALA A C 1
ATOM 734 O O . ALA A 1 93 ? -3.580 3.947 29.481 1.00 92.88 93 ALA A O 1
ATOM 735 N N . ILE A 1 94 ? -1.914 2.446 29.560 1.00 93.06 94 ILE A N 1
ATOM 736 C CA . ILE A 1 94 ? -2.664 1.386 28.877 1.00 93.06 94 ILE A CA 1
ATOM 737 C C . ILE A 1 94 ? -3.835 0.916 29.750 1.00 93.06 94 ILE A C 1
ATOM 739 O O . ILE A 1 94 ? -4.953 0.810 29.245 1.00 93.06 94 ILE A O 1
ATOM 743 N N . ALA A 1 95 ? -3.621 0.702 31.050 1.00 93.75 95 ALA A N 1
ATOM 744 C CA . ALA A 1 95 ? -4.697 0.359 31.977 1.00 93.75 95 ALA A CA 1
ATOM 745 C C . ALA A 1 95 ? -5.762 1.468 32.046 1.00 93.75 95 ALA A C 1
ATOM 747 O O . ALA A 1 95 ? -6.959 1.182 32.036 1.00 93.75 95 ALA A O 1
ATOM 748 N N . GLU A 1 96 ? -5.362 2.744 32.027 1.00 94.19 96 GLU A N 1
ATOM 749 C CA . GLU A 1 96 ? -6.306 3.865 31.987 1.00 94.19 96 GLU A CA 1
ATOM 750 C C . GLU A 1 96 ? -7.139 3.874 30.693 1.00 94.19 96 GLU A C 1
ATOM 752 O O . GLU A 1 96 ? -8.355 4.063 30.748 1.00 94.19 96 GLU A O 1
ATOM 757 N N . ILE A 1 97 ? -6.524 3.607 29.535 1.00 93.31 97 ILE A N 1
ATOM 758 C CA . ILE A 1 97 ? -7.230 3.472 28.248 1.00 93.31 97 ILE A CA 1
ATOM 759 C C . ILE A 1 97 ? -8.325 2.403 28.340 1.00 93.31 97 ILE A C 1
ATOM 761 O O . ILE A 1 97 ? -9.465 2.643 27.929 1.00 93.31 97 ILE A O 1
ATOM 765 N N . GLN A 1 98 ? -7.985 1.237 28.890 1.00 91.94 98 GLN A N 1
ATOM 766 C CA . GLN A 1 98 ? -8.918 0.123 29.052 1.00 91.94 98 GLN A CA 1
ATOM 767 C C . GLN A 1 98 ? -10.048 0.487 30.020 1.00 91.94 98 GLN A C 1
ATOM 769 O O . GLN A 1 98 ? -11.223 0.321 29.691 1.00 91.94 98 GLN A O 1
ATOM 774 N N . ASN A 1 99 ? -9.705 1.082 31.163 1.00 92.38 99 ASN A N 1
ATOM 775 C CA . ASN A 1 99 ? -10.663 1.515 32.174 1.00 92.38 99 ASN A CA 1
ATOM 776 C C . ASN A 1 99 ? -11.650 2.557 31.632 1.00 92.38 99 ASN A C 1
ATOM 778 O O . ASN A 1 99 ? -12.850 2.446 31.869 1.00 92.38 99 ASN A O 1
ATOM 782 N N . LEU A 1 100 ? -11.179 3.561 30.887 1.00 93.06 100 LEU A N 1
ATOM 783 C CA . LEU A 1 100 ? -12.041 4.602 30.318 1.00 93.06 100 LEU A CA 1
ATOM 784 C C . LEU A 1 100 ? -13.030 4.035 29.296 1.00 93.06 100 LEU A C 1
ATOM 786 O O . LEU A 1 100 ? -14.203 4.410 29.306 1.00 93.06 100 LEU A O 1
ATOM 790 N N . ASN A 1 101 ? -12.580 3.117 28.441 1.00 90.00 101 ASN A N 1
ATOM 791 C CA . ASN A 1 101 ? -13.458 2.484 27.462 1.00 90.00 101 ASN A CA 1
ATOM 792 C C . ASN A 1 101 ? -14.461 1.516 28.110 1.00 90.00 101 ASN A C 1
ATOM 794 O O . ASN A 1 101 ? -15.604 1.459 27.667 1.00 90.00 101 ASN A O 1
ATOM 798 N N . ASN A 1 102 ? -14.054 0.781 29.151 1.00 87.06 102 ASN A N 1
ATOM 799 C CA . ASN A 1 102 ? -14.942 -0.124 29.888 1.00 87.06 102 ASN A CA 1
ATOM 800 C C . ASN A 1 102 ? -16.016 0.637 30.676 1.00 87.06 102 ASN A C 1
ATOM 802 O O . ASN A 1 102 ? -17.131 0.140 30.803 1.00 87.06 102 ASN A O 1
ATOM 806 N N . LYS A 1 103 ? -15.700 1.844 31.167 1.00 88.56 103 LYS A N 1
ATOM 807 C CA . LYS A 1 103 ? -16.678 2.735 31.805 1.00 88.56 103 LYS A CA 1
ATOM 808 C C . LYS A 1 103 ? -17.733 3.209 30.808 1.00 88.56 103 LYS A C 1
ATOM 810 O O . LYS A 1 103 ? -18.907 2.945 31.013 1.00 88.56 103 LYS A O 1
ATOM 815 N N . ASP A 1 104 ? -17.310 3.871 29.727 1.00 87.69 104 ASP A N 1
ATOM 816 C CA . ASP A 1 104 ? -18.227 4.465 28.746 1.00 87.69 104 ASP A CA 1
ATOM 817 C C . ASP A 1 104 ? -17.693 4.359 27.305 1.00 87.69 104 ASP A C 1
ATOM 819 O O . ASP A 1 104 ? -17.075 5.304 26.790 1.00 87.69 104 ASP A O 1
ATOM 823 N N . PRO A 1 105 ? -17.992 3.268 26.575 1.00 85.19 105 PRO A N 1
ATOM 824 C CA . PRO A 1 105 ? -17.477 3.051 25.217 1.00 85.19 105 PRO A CA 1
ATOM 825 C C . PRO A 1 105 ? -18.076 4.012 24.173 1.00 85.19 105 PRO A C 1
ATOM 827 O O . PRO A 1 105 ? -17.545 4.171 23.070 1.00 85.19 105 PRO A O 1
ATOM 830 N N . ASN A 1 106 ? -19.203 4.659 24.488 1.00 86.38 106 ASN A N 1
ATOM 831 C CA . ASN A 1 106 ? -19.813 5.681 23.632 1.00 86.38 106 ASN A CA 1
ATOM 832 C C . ASN A 1 106 ? -19.087 7.025 23.731 1.00 86.38 106 ASN A C 1
ATOM 834 O O . ASN A 1 106 ? -18.854 7.675 22.712 1.00 86.38 106 ASN A O 1
ATOM 838 N N . THR A 1 107 ? -18.696 7.417 24.941 1.00 91.69 107 THR A N 1
ATOM 839 C CA . THR A 1 107 ? -18.025 8.693 25.204 1.00 91.69 107 THR A CA 1
ATOM 840 C C . THR A 1 107 ? -16.538 8.608 24.871 1.00 91.69 107 THR A C 1
ATOM 842 O O . THR A 1 107 ? -15.978 9.523 24.255 1.00 91.69 107 THR A O 1
ATOM 845 N N . TRP A 1 108 ? -15.893 7.499 25.239 1.00 91.88 108 TRP A N 1
ATOM 846 C CA . TRP A 1 108 ? -14.464 7.253 25.051 1.00 91.88 108 TRP A CA 1
ATOM 847 C C . TRP A 1 108 ? -14.192 6.432 23.792 1.00 91.88 108 TRP A C 1
ATOM 849 O O . TRP A 1 108 ? -13.709 5.308 23.834 1.00 91.88 108 TRP A O 1
ATOM 859 N N . THR A 1 109 ? -14.479 7.026 22.631 1.00 90.62 109 THR A N 1
ATOM 860 C CA . THR A 1 109 ? -14.163 6.405 21.334 1.00 90.62 109 THR A CA 1
ATOM 861 C C . THR A 1 109 ? -12.652 6.306 21.093 1.00 90.62 109 THR A C 1
ATOM 863 O O . THR A 1 109 ? -11.885 7.146 21.575 1.00 90.62 109 THR A O 1
ATOM 866 N N . ASN A 1 110 ? -12.219 5.358 20.246 1.00 91.62 110 ASN A N 1
ATOM 867 C CA . ASN A 1 110 ? -10.805 5.188 19.864 1.00 91.62 110 ASN A CA 1
ATOM 868 C C . ASN A 1 110 ? -10.127 6.503 19.472 1.00 91.62 110 ASN A C 1
ATOM 870 O O . ASN A 1 110 ? -9.017 6.783 19.906 1.00 91.62 110 ASN A O 1
ATOM 874 N N . ARG A 1 111 ? -10.804 7.347 18.686 1.00 92.31 111 ARG A N 1
ATOM 875 C CA . ARG A 1 111 ? -10.250 8.630 18.231 1.00 92.31 111 ARG A CA 1
ATOM 876 C C . ARG A 1 111 ? -10.136 9.667 19.356 1.00 92.31 111 ARG A C 1
ATOM 878 O O . ARG A 1 111 ? -9.324 10.584 19.246 1.00 92.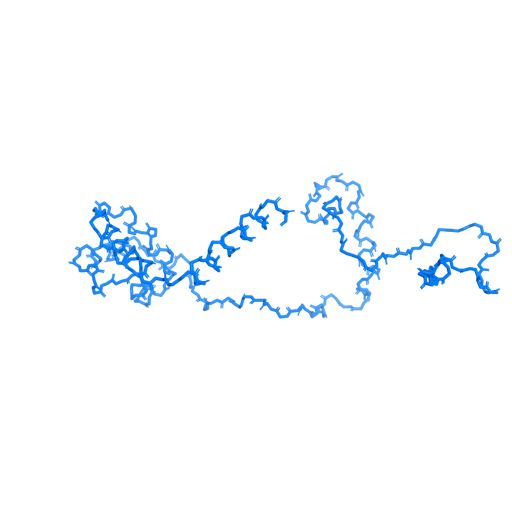31 111 ARG A O 1
ATOM 885 N N . LYS A 1 112 ? -10.961 9.585 20.405 1.00 95.00 112 LYS A N 1
ATOM 886 C CA . LYS A 1 112 ? -10.867 10.468 21.580 1.00 95.00 112 LYS A CA 1
ATOM 887 C C . LYS A 1 112 ? -9.731 10.021 22.498 1.00 95.00 112 LYS A C 1
ATOM 889 O O . LYS A 1 112 ? -8.932 10.855 22.906 1.00 95.00 112 LYS A O 1
ATOM 894 N N . LEU A 1 113 ? -9.616 8.715 22.736 1.00 94.31 113 LEU A N 1
ATOM 895 C CA . LEU A 1 113 ? -8.517 8.115 23.498 1.00 94.31 113 LEU A CA 1
ATOM 896 C C . LEU A 1 113 ? -7.164 8.351 22.812 1.00 94.31 113 LEU A C 1
ATOM 898 O O . LEU A 1 113 ? -6.240 8.838 23.451 1.00 94.31 113 LEU A O 1
ATOM 902 N N . ALA A 1 114 ? -7.084 8.136 21.497 1.00 93.69 114 ALA A N 1
ATOM 903 C CA . ALA A 1 114 ? -5.893 8.410 20.689 1.00 93.69 114 ALA A CA 1
ATOM 904 C C . ALA A 1 114 ? -5.404 9.859 20.835 1.00 93.69 114 ALA A C 1
ATOM 906 O O . ALA A 1 114 ? -4.215 10.110 20.997 1.00 93.69 114 ALA A O 1
ATOM 907 N N . ARG A 1 115 ? -6.337 10.821 20.847 1.00 93.19 115 ARG A N 1
ATOM 908 C CA . ARG A 1 115 ? -6.021 12.235 21.082 1.00 93.19 115 ARG A CA 1
ATOM 909 C C . ARG A 1 115 ? -5.585 12.508 22.522 1.00 93.19 115 ARG A C 1
ATOM 911 O O . ARG A 1 115 ? -4.628 13.246 22.710 1.00 93.19 115 ARG A O 1
ATOM 918 N N . LYS A 1 116 ? -6.250 11.907 23.517 1.00 93.88 116 LYS A N 1
ATOM 919 C CA . LYS A 1 116 ? -5.917 12.085 24.942 1.00 93.88 116 LYS A CA 1
ATOM 920 C C . LYS A 1 116 ? -4.504 11.587 25.262 1.00 93.88 116 LYS A C 1
ATOM 922 O O . LYS A 1 116 ? -3.753 12.285 25.926 1.00 93.88 116 LYS A O 1
ATOM 927 N N . PHE A 1 117 ? -4.148 10.405 24.766 1.00 93.25 117 PHE A N 1
ATOM 928 C CA . PHE A 1 117 ? -2.863 9.753 25.043 1.00 93.25 117 PHE A CA 1
ATOM 929 C C . PHE A 1 117 ? -1.795 10.020 23.967 1.00 93.25 117 PHE A C 1
ATOM 931 O O . PHE A 1 117 ? -0.719 9.422 24.000 1.00 93.25 117 PHE A O 1
ATOM 938 N N . ASN A 1 118 ? -2.086 10.910 23.009 1.00 91.88 118 ASN A N 1
ATOM 939 C CA . ASN A 1 118 ? -1.224 11.238 21.872 1.00 91.88 118 ASN A CA 1
ATOM 940 C C . ASN A 1 118 ? -0.639 9.981 21.195 1.00 91.88 118 ASN A C 1
ATOM 942 O O . ASN A 1 118 ? 0.575 9.815 21.080 1.00 91.88 118 ASN A O 1
ATOM 946 N N . CYS A 1 119 ? -1.512 9.049 20.813 1.00 91.38 119 CYS A N 1
ATOM 947 C CA . CYS A 1 119 ? -1.150 7.767 20.214 1.00 91.38 119 CYS A CA 1
ATOM 948 C C . CYS A 1 119 ? -2.023 7.449 18.990 1.00 91.38 119 CYS A C 1
ATOM 950 O O . CYS A 1 119 ? -3.008 8.133 18.713 1.00 91.38 119 CYS A O 1
ATOM 952 N N . SER A 1 120 ? -1.660 6.419 18.218 1.00 91.75 120 SER A N 1
ATOM 953 C CA . SER A 1 120 ? -2.448 6.008 17.047 1.00 91.75 120 SER A CA 1
ATOM 954 C C . SER A 1 120 ? -3.798 5.412 17.461 1.00 91.75 120 SER A C 1
ATOM 956 O O . SER A 1 120 ? -3.892 4.647 18.421 1.00 91.75 120 SER A O 1
ATOM 958 N N . SER A 1 121 ? -4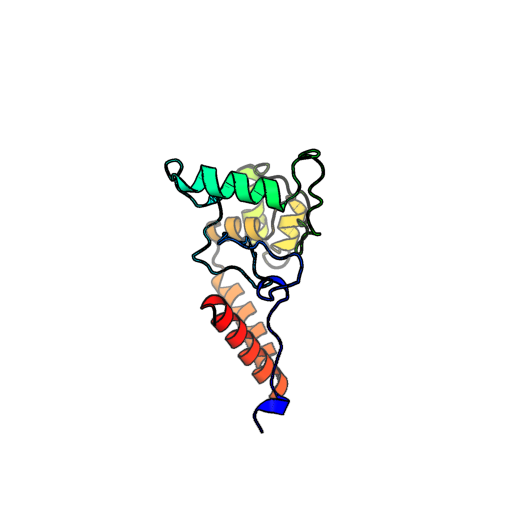.849 5.694 16.686 1.00 91.56 121 SER A N 1
ATOM 959 C CA . SER A 1 121 ? -6.164 5.067 16.889 1.00 91.56 121 SER A CA 1
ATOM 960 C C . SER A 1 121 ? -6.139 3.544 16.708 1.00 91.56 121 SER A C 1
ATOM 962 O O . SER A 1 121 ? -6.910 2.832 17.355 1.00 91.56 121 SER A O 1
ATOM 964 N N . GLU A 1 122 ? -5.213 3.042 15.890 1.00 90.81 122 GLU A N 1
ATOM 965 C CA . GLU A 1 122 ? -4.974 1.610 15.716 1.00 90.81 122 GLU A CA 1
ATOM 966 C C . GLU A 1 122 ? -4.358 1.000 16.975 1.00 90.81 122 GLU A C 1
ATOM 968 O O . GLU A 1 122 ? -4.803 -0.056 17.419 1.00 90.81 122 GLU A O 1
ATOM 973 N N . PHE A 1 123 ? -3.406 1.698 17.605 1.00 91.88 123 PHE A N 1
ATOM 974 C CA . PHE A 1 123 ? -2.802 1.258 18.863 1.00 91.88 123 PHE A CA 1
ATOM 975 C C . PHE A 1 123 ? -3.855 1.135 19.970 1.00 91.88 123 PHE A C 1
ATOM 977 O O . PHE A 1 123 ? -3.932 0.104 20.631 1.00 91.88 123 PHE A O 1
ATOM 984 N N . VAL A 1 124 ? -4.747 2.124 20.102 1.00 92.62 124 VAL A N 1
ATOM 985 C CA . VAL A 1 124 ? -5.883 2.035 21.036 1.00 92.62 124 VAL A CA 1
ATOM 986 C C . VAL A 1 124 ? -6.760 0.820 20.720 1.00 92.62 124 VAL A C 1
ATOM 988 O O . VAL A 1 124 ? -7.126 0.079 21.629 1.00 92.62 124 VAL A O 1
ATOM 991 N N . SER A 1 125 ? -7.060 0.559 19.440 1.00 90.81 125 SER A N 1
ATOM 992 C CA . SER A 1 125 ? -7.819 -0.638 19.055 1.00 90.81 125 SER A CA 1
ATOM 993 C C . SER A 1 125 ? -7.136 -1.931 19.503 1.00 90.81 125 SER A C 1
ATOM 995 O O . SER A 1 125 ? -7.842 -2.857 19.894 1.00 90.81 125 SER A O 1
ATOM 997 N N . VAL A 1 126 ? -5.803 -2.009 19.458 1.00 91.25 126 VAL A N 1
ATOM 998 C CA . VAL A 1 126 ? -5.046 -3.162 19.968 1.00 91.25 126 VAL A CA 1
ATOM 999 C C . VAL A 1 126 ? -5.183 -3.264 21.488 1.00 91.25 126 VAL A C 1
ATOM 1001 O O . VAL A 1 126 ? -5.601 -4.311 21.975 1.00 91.25 126 VAL A O 1
ATOM 1004 N N . CYS A 1 127 ? -4.946 -2.182 22.239 1.00 90.06 127 CYS A N 1
ATOM 1005 C CA . CYS A 1 127 ? -5.087 -2.173 23.703 1.00 90.06 127 CYS A CA 1
ATOM 1006 C C . CYS A 1 127 ? -6.468 -2.651 24.172 1.00 90.06 127 CYS A C 1
ATOM 1008 O O . CYS A 1 127 ? -6.567 -3.378 25.159 1.00 90.06 127 CYS A O 1
ATOM 1010 N N . LEU A 1 128 ? -7.528 -2.266 23.454 1.00 89.00 128 LEU A N 1
ATOM 1011 C CA . LEU A 1 128 ? -8.902 -2.636 23.789 1.00 89.00 128 LEU A CA 1
ATOM 1012 C C . LEU A 1 128 ? -9.253 -4.087 23.435 1.00 89.00 128 LEU A C 1
ATOM 1014 O O . LEU A 1 128 ? -10.076 -4.681 24.122 1.00 89.00 128 LEU A O 1
ATOM 1018 N N . ARG A 1 129 ? -8.626 -4.693 22.415 1.00 84.00 129 ARG A N 1
ATOM 1019 C CA . ARG A 1 129 ? -8.811 -6.131 22.117 1.00 84.00 129 ARG A CA 1
ATOM 1020 C C . ARG A 1 129 ? -8.321 -7.015 23.262 1.00 84.00 129 ARG A C 1
ATOM 1022 O O . ARG A 1 129 ? -8.906 -8.062 23.505 1.00 84.00 129 ARG A O 1
ATOM 1029 N N . HIS A 1 130 ? -7.273 -6.580 23.957 1.00 76.12 130 HIS A N 1
ATOM 1030 C CA . HIS A 1 130 ? -6.686 -7.294 25.091 1.00 76.12 130 HIS A CA 1
ATOM 1031 C C . HIS A 1 130 ? -7.304 -6.908 26.446 1.00 76.12 130 HIS A C 1
ATOM 1033 O O . HIS A 1 130 ? -6.915 -7.459 27.466 1.00 76.12 130 HIS A O 1
ATOM 1039 N N . ALA A 1 131 ? -8.272 -5.985 26.474 1.00 72.12 131 ALA A N 1
ATOM 1040 C CA . ALA A 1 131 ? -8.856 -5.443 27.705 1.00 72.12 131 ALA A CA 1
ATOM 1041 C C . ALA A 1 131 ? -9.911 -6.347 28.372 1.00 72.12 131 ALA A C 1
ATOM 1043 O O . ALA A 1 131 ? -10.542 -5.926 29.339 1.00 72.12 131 ALA A O 1
ATOM 1044 N N . GLY A 1 132 ? -10.170 -7.541 27.827 1.00 65.19 132 GLY A N 1
ATOM 1045 C CA . GLY A 1 132 ? -11.110 -8.522 28.387 1.00 65.19 132 GLY A CA 1
ATOM 1046 C C . GLY A 1 132 ? -12.600 -8.148 28.335 1.00 65.19 132 GLY A C 1
ATOM 1047 O O . GLY A 1 132 ? -13.434 -8.983 28.669 1.00 65.19 132 GLY A O 1
ATOM 1048 N N . GLY A 1 133 ? -12.967 -6.934 27.912 1.00 68.62 133 GLY A N 1
ATOM 1049 C CA . GLY A 1 133 ? -14.370 -6.545 27.731 1.00 68.62 133 GLY A CA 1
ATOM 1050 C C . GLY A 1 133 ? -15.003 -7.236 26.521 1.00 68.62 133 GLY A C 1
ATOM 1051 O O . GLY A 1 133 ? -14.330 -7.409 25.508 1.00 68.62 133 GLY A O 1
ATOM 1052 N N . ASP A 1 134 ? -16.290 -7.597 26.597 1.00 70.94 134 ASP A N 1
ATOM 1053 C CA . ASP A 1 134 ? -17.028 -8.206 25.482 1.00 70.94 134 ASP A CA 1
ATOM 1054 C C . ASP A 1 134 ? -17.430 -7.144 24.434 1.00 70.94 134 ASP A C 1
ATOM 1056 O O . ASP A 1 134 ? -18.353 -6.351 24.658 1.00 70.94 134 ASP A O 1
ATOM 1060 N N . PRO A 1 135 ? -16.779 -7.093 23.254 1.00 76.94 135 PRO A N 1
ATOM 1061 C CA . PRO A 1 135 ? -17.105 -6.111 22.232 1.00 76.94 135 PRO A CA 1
ATOM 1062 C C . PRO A 1 135 ? -18.287 -6.558 21.356 1.00 76.94 135 PRO A C 1
ATOM 1064 O O . PRO A 1 135 ? -18.668 -5.824 20.439 1.00 76.94 135 PRO A O 1
ATOM 1067 N N . SER A 1 136 ? -18.836 -7.760 21.566 1.00 81.56 136 SER A N 1
ATOM 1068 C CA . SER A 1 136 ? -19.761 -8.424 20.639 1.00 81.56 136 SER A CA 1
ATOM 1069 C C . SER A 1 136 ? -21.058 -7.649 20.470 1.00 81.56 136 SER A C 1
ATOM 1071 O O . SER A 1 136 ? -21.477 -7.403 19.338 1.00 81.56 136 SER A O 1
ATOM 1073 N N . ARG A 1 137 ? -21.636 -7.154 21.571 1.00 84.50 137 ARG A N 1
ATOM 1074 C CA . ARG A 1 137 ? -22.851 -6.330 21.532 1.00 84.50 137 ARG A CA 1
ATOM 1075 C C . ARG A 1 137 ? -22.662 -5.080 20.672 1.00 84.50 137 ARG A C 1
ATOM 1077 O O . ARG A 1 137 ? -23.444 -4.823 19.763 1.00 84.50 137 ARG A O 1
ATOM 1084 N N . ARG A 1 138 ? -21.583 -4.326 20.900 1.00 82.75 138 ARG A N 1
ATOM 1085 C CA . ARG A 1 138 ? -21.298 -3.102 20.136 1.00 82.75 138 ARG A CA 1
ATOM 1086 C C . ARG A 1 138 ? -21.013 -3.401 18.667 1.00 82.75 138 ARG A C 1
ATOM 1088 O O . ARG A 1 138 ? -21.452 -2.655 17.796 1.00 82.75 138 ARG A O 1
ATOM 1095 N N . LYS A 1 139 ? -20.281 -4.480 18.379 1.00 87.00 139 LYS A N 1
ATOM 1096 C CA . LYS A 1 139 ? -20.037 -4.930 17.003 1.00 87.00 139 LYS A CA 1
ATOM 1097 C C . LYS A 1 139 ? -21.352 -5.262 16.295 1.00 87.00 139 LYS A C 1
ATOM 1099 O O . LYS A 1 139 ? -21.525 -4.833 15.159 1.00 87.00 139 LYS A O 1
ATOM 1104 N N . ALA A 1 140 ? -22.279 -5.946 16.966 1.00 92.19 140 ALA A N 1
ATOM 1105 C CA . ALA A 1 140 ? -23.604 -6.246 16.429 1.00 92.19 140 ALA A CA 1
ATOM 1106 C C . ALA A 1 140 ? -24.426 -4.971 16.177 1.00 92.19 140 ALA A C 1
ATOM 1108 O O . ALA A 1 140 ? -24.982 -4.816 15.095 1.00 92.19 140 ALA A O 1
ATOM 1109 N N . GLU A 1 141 ? -24.432 -4.015 17.112 1.00 91.50 141 GLU A N 1
ATOM 1110 C CA . GLU A 1 141 ? -25.110 -2.719 16.939 1.00 91.50 141 GLU A CA 1
ATOM 1111 C C . GLU A 1 141 ? -24.542 -1.919 15.752 1.00 91.50 141 GLU A C 1
ATOM 1113 O O . GLU A 1 141 ? -25.290 -1.349 14.958 1.00 91.50 141 GLU A O 1
ATOM 1118 N N . VAL A 1 142 ? -23.213 -1.867 15.608 1.00 91.38 142 VAL A N 1
ATOM 1119 C CA . VAL A 1 142 ? -22.552 -1.182 14.485 1.00 91.38 142 VAL A CA 1
ATOM 1120 C C . VAL A 1 142 ? -22.844 -1.891 13.166 1.00 91.38 142 VAL A C 1
ATOM 1122 O O . VAL A 1 142 ? -23.098 -1.215 12.170 1.00 91.38 142 VAL A O 1
ATOM 1125 N N . LYS A 1 143 ? -22.842 -3.228 13.160 1.00 95.12 143 LYS A N 1
ATOM 1126 C CA . LYS A 1 143 ? -23.202 -4.026 11.988 1.00 95.12 143 LYS A CA 1
ATOM 1127 C C . LYS A 1 143 ? -24.647 -3.753 11.569 1.00 95.12 143 LYS A C 1
ATOM 1129 O O . LYS A 1 143 ? -24.859 -3.358 10.435 1.00 95.12 143 LYS A O 1
ATOM 1134 N N . ALA A 1 144 ? -25.603 -3.809 12.495 1.00 96.62 144 ALA A N 1
ATOM 1135 C CA . ALA A 1 144 ? -27.009 -3.518 12.214 1.00 96.62 144 ALA A CA 1
ATOM 1136 C C . ALA A 1 144 ? -27.225 -2.105 11.637 1.00 96.62 144 ALA A C 1
ATOM 1138 O O . ALA A 1 144 ? -28.026 -1.919 10.725 1.00 96.62 144 ALA A O 1
ATOM 1139 N N . LYS A 1 145 ? -26.476 -1.099 12.117 1.00 96.06 145 LYS A N 1
ATOM 1140 C CA . LYS A 1 145 ? -26.498 0.255 11.533 1.00 96.06 145 L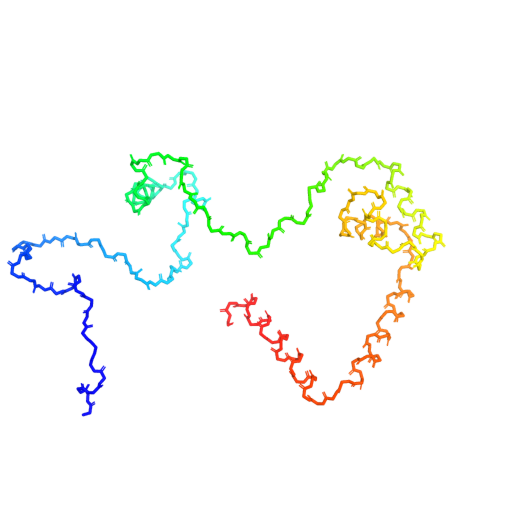YS A CA 1
ATOM 1141 C C . LYS A 1 145 ? -25.971 0.277 10.098 1.00 96.06 145 LYS A C 1
ATOM 1143 O O . LYS A 1 145 ? -26.537 0.974 9.260 1.00 96.06 145 LYS A O 1
ATOM 1148 N N . TRP A 1 146 ? -24.893 -0.453 9.819 1.00 95.62 146 TRP A N 1
ATOM 1149 C CA . TRP A 1 146 ? -24.357 -0.581 8.464 1.00 95.62 146 TRP A CA 1
ATOM 1150 C C . TRP A 1 146 ? -25.315 -1.324 7.537 1.00 95.62 146 TRP A C 1
ATOM 1152 O O . TRP A 1 146 ? -25.576 -0.812 6.453 1.00 95.62 146 TRP A O 1
ATOM 1162 N N . ASP A 1 147 ? -25.896 -2.436 7.987 1.00 96.44 147 ASP A N 1
ATOM 1163 C CA . ASP A 1 147 ? -26.881 -3.223 7.237 1.00 96.44 147 ASP A CA 1
ATOM 1164 C C . ASP A 1 147 ? -28.114 -2.363 6.899 1.00 96.44 147 ASP A C 1
ATOM 1166 O O . ASP A 1 147 ? -28.602 -2.365 5.768 1.00 96.44 147 ASP A O 1
ATOM 1170 N N . PHE A 1 148 ? -28.572 -1.535 7.847 1.00 97.81 148 PHE A N 1
ATOM 1171 C CA . PHE A 1 148 ? -29.626 -0.553 7.596 1.00 97.81 148 PHE A CA 1
ATOM 1172 C C . PHE A 1 148 ? -29.213 0.454 6.517 1.00 97.81 148 PHE A C 1
ATOM 1174 O O . PHE A 1 148 ? -29.936 0.640 5.542 1.00 97.81 148 PHE A O 1
ATOM 1181 N N . VAL A 1 149 ? -28.036 1.075 6.631 1.00 96.25 149 VAL A N 1
ATOM 1182 C CA . VAL A 1 149 ? -27.537 2.023 5.618 1.00 96.25 149 VAL A CA 1
ATOM 1183 C C . VAL A 1 149 ? -27.387 1.365 4.245 1.00 96.25 149 VAL A C 1
ATOM 1185 O O . VAL A 1 149 ? -27.663 2.010 3.233 1.00 96.25 149 VAL A O 1
ATOM 1188 N N . GLU A 1 150 ? -26.951 0.110 4.196 1.00 94.62 150 GLU A N 1
ATOM 1189 C CA . GLU A 1 150 ? -26.796 -0.667 2.969 1.00 94.62 150 GLU A CA 1
ATOM 1190 C C . GLU A 1 150 ? -28.149 -1.005 2.332 1.00 94.62 150 GLU A C 1
ATOM 1192 O O . GLU A 1 150 ? -28.296 -0.861 1.119 1.00 94.62 150 GLU A O 1
ATOM 1197 N N . SER A 1 151 ? -29.168 -1.334 3.134 1.00 95.88 151 SER A N 1
ATOM 1198 C CA . SER A 1 151 ? -30.538 -1.561 2.644 1.00 95.88 151 SER A CA 1
ATOM 1199 C C . SER A 1 151 ? -31.146 -0.333 1.955 1.00 95.88 151 SER A C 1
ATOM 1201 O O . SER A 1 151 ? -31.974 -0.471 1.059 1.00 95.88 151 SER A O 1
ATOM 1203 N N . GLN A 1 152 ? -30.702 0.872 2.331 1.00 97.12 152 GLN A N 1
ATOM 1204 C CA . GLN A 1 152 ? -31.141 2.129 1.720 1.00 97.12 152 GLN A CA 1
ATOM 1205 C C . GLN A 1 152 ? -30.416 2.443 0.398 1.00 97.12 152 GLN A C 1
ATOM 1207 O O . GLN A 1 152 ? -30.672 3.474 -0.228 1.00 97.12 152 GLN A O 1
ATOM 1212 N N . TRP A 1 153 ? -29.462 1.617 -0.048 1.00 97.19 153 TRP A N 1
ATOM 1213 C CA . TRP A 1 153 ? -28.756 1.871 -1.303 1.00 97.19 153 TRP A CA 1
ATOM 1214 C C . TRP A 1 153 ? -29.608 1.494 -2.514 1.00 97.19 153 TRP A C 1
ATOM 1216 O O . TRP A 1 153 ? -29.993 0.345 -2.699 1.00 97.19 153 TRP A O 1
ATOM 1226 N N . GLY A 1 154 ? -29.805 2.455 -3.419 1.00 97.69 154 GLY A N 1
ATOM 1227 C CA . GLY A 1 154 ? -30.392 2.176 -4.728 1.00 97.69 154 GLY A CA 1
ATOM 1228 C C . GLY A 1 154 ? -29.491 1.301 -5.624 1.00 97.69 154 GLY A C 1
ATOM 1229 O O . GLY A 1 154 ? -28.276 1.208 -5.391 1.00 97.69 154 GLY A O 1
ATOM 1230 N N . PRO A 1 155 ? -30.037 0.734 -6.719 1.00 97.50 155 PRO A N 1
ATOM 1231 C CA . PRO A 1 155 ? -29.346 -0.252 -7.561 1.00 97.50 155 PRO A CA 1
ATOM 1232 C C . PRO A 1 155 ? -27.989 0.221 -8.098 1.00 97.50 155 PRO A C 1
ATOM 1234 O O . PRO A 1 155 ? -26.999 -0.508 -8.068 1.00 97.50 155 PRO A O 1
ATOM 1237 N N . ARG A 1 156 ? -27.911 1.488 -8.527 1.00 97.94 156 ARG A N 1
ATOM 1238 C CA . ARG A 1 156 ? -26.677 2.088 -9.058 1.00 97.94 156 ARG A CA 1
ATOM 1239 C C . ARG A 1 156 ? -25.560 2.153 -8.013 1.00 97.94 156 ARG A C 1
ATOM 1241 O O . ARG A 1 156 ? -24.405 1.883 -8.332 1.00 97.94 156 ARG A O 1
ATOM 1248 N N . ARG A 1 157 ? -25.891 2.517 -6.769 1.00 97.50 157 ARG A N 1
ATOM 1249 C CA . ARG A 1 157 ? -24.912 2.635 -5.679 1.00 97.50 157 ARG A CA 1
ATOM 1250 C C . ARG A 1 157 ? -24.419 1.262 -5.240 1.00 97.50 157 ARG A C 1
ATOM 1252 O O . ARG A 1 157 ? -23.219 1.114 -5.026 1.00 97.50 157 ARG A O 1
ATOM 1259 N N . LYS A 1 158 ? -25.324 0.285 -5.145 1.00 97.06 158 LYS A N 1
ATOM 1260 C CA . LYS A 1 158 ? -24.983 -1.098 -4.807 1.00 97.06 158 LYS A CA 1
ATOM 1261 C C . LYS A 1 158 ? -24.003 -1.693 -5.826 1.00 97.06 158 LYS A C 1
ATOM 1263 O O . LYS A 1 158 ? -22.892 -2.049 -5.443 1.00 97.06 158 LYS A O 1
ATOM 1268 N N . LYS A 1 159 ? -24.330 -1.630 -7.126 1.00 97.88 159 LYS A N 1
ATOM 1269 C CA . LYS A 1 159 ? -23.440 -2.088 -8.212 1.00 97.88 159 LYS A CA 1
ATOM 1270 C C . LYS A 1 159 ? -22.057 -1.427 -8.157 1.00 97.88 159 LYS A C 1
ATOM 1272 O O . LYS A 1 159 ? -21.038 -2.103 -8.217 1.00 97.88 159 LYS A O 1
ATOM 1277 N N . ALA A 1 160 ? -21.999 -0.107 -7.959 1.00 98.06 160 ALA A N 1
ATOM 1278 C CA . ALA A 1 160 ? -20.724 0.609 -7.873 1.00 98.06 160 ALA A CA 1
ATOM 1279 C C . ALA A 1 160 ? -19.855 0.189 -6.667 1.00 98.06 160 ALA A C 1
ATOM 1281 O O . ALA A 1 160 ? -18.625 0.268 -6.734 1.00 98.06 160 ALA A O 1
ATOM 1282 N N . ARG A 1 161 ? -20.469 -0.229 -5.550 1.00 97.12 161 ARG A N 1
ATOM 1283 C CA . ARG A 1 161 ? -19.758 -0.734 -4.364 1.00 97.12 161 ARG A CA 1
ATOM 1284 C C . ARG A 1 161 ? -19.230 -2.147 -4.594 1.00 97.12 161 ARG A C 1
ATOM 1286 O O . ARG A 1 161 ? -18.067 -2.389 -4.287 1.00 97.12 161 ARG A O 1
ATOM 1293 N N . GLU A 1 162 ? -20.033 -3.014 -5.203 1.00 97.12 162 GLU A N 1
ATOM 1294 C CA . GLU A 1 162 ? -19.617 -4.359 -5.619 1.00 97.12 162 GLU A CA 1
ATOM 1295 C C . GLU A 1 162 ? -18.447 -4.296 -6.613 1.00 97.12 162 GLU A C 1
ATOM 1297 O O . GLU A 1 162 ? -17.422 -4.941 -6.405 1.00 97.12 162 GLU A O 1
ATOM 1302 N N . ASP A 1 163 ? -18.528 -3.443 -7.638 1.00 98.00 163 ASP A N 1
ATOM 1303 C CA . ASP A 1 163 ? -17.449 -3.271 -8.622 1.00 98.00 163 ASP A CA 1
ATOM 1304 C C . ASP A 1 163 ? -16.180 -2.666 -8.000 1.00 98.00 163 ASP A C 1
ATOM 1306 O O . ASP A 1 163 ? -15.063 -2.954 -8.432 1.00 98.00 163 ASP A O 1
ATOM 1310 N N . ARG A 1 164 ? -16.311 -1.827 -6.963 1.00 97.44 164 ARG A N 1
ATOM 1311 C CA . ARG A 1 164 ? -15.153 -1.352 -6.190 1.00 97.44 164 ARG A CA 1
ATOM 1312 C C . ARG A 1 164 ? -14.471 -2.494 -5.444 1.00 97.44 164 ARG A C 1
ATOM 1314 O O . ARG A 1 164 ? -13.244 -2.515 -5.430 1.00 97.44 164 ARG A O 1
ATOM 1321 N N . GLN A 1 165 ? -15.241 -3.395 -4.838 1.00 96.88 165 GLN A N 1
ATOM 1322 C CA . GLN A 1 165 ? -14.689 -4.553 -4.140 1.00 96.88 165 GLN A CA 1
ATOM 1323 C C . GLN A 1 165 ? -13.965 -5.473 -5.127 1.00 96.88 165 GLN A C 1
ATOM 1325 O O . GLN A 1 165 ? -12.795 -5.767 -4.922 1.00 96.88 165 GLN A O 1
ATOM 1330 N N . LYS A 1 166 ? -14.584 -5.779 -6.275 1.00 97.38 166 LYS A N 1
ATOM 1331 C CA . LYS A 1 166 ? -13.954 -6.579 -7.339 1.00 97.38 166 LYS A CA 1
ATOM 1332 C C . LYS A 1 166 ? -12.630 -5.990 -7.822 1.00 97.38 166 LYS A C 1
ATOM 1334 O O . LYS A 1 166 ? -11.672 -6.727 -8.003 1.00 97.38 166 LYS A O 1
ATOM 1339 N N . ARG A 1 167 ? -12.550 -4.665 -8.002 1.00 97.69 167 ARG A N 1
ATOM 1340 C CA . ARG A 1 167 ? -11.293 -3.994 -8.383 1.00 97.69 167 ARG A CA 1
ATOM 1341 C C . ARG A 1 167 ? -10.215 -4.108 -7.311 1.00 97.69 167 ARG A C 1
ATOM 1343 O O . ARG A 1 167 ? -9.045 -4.204 -7.6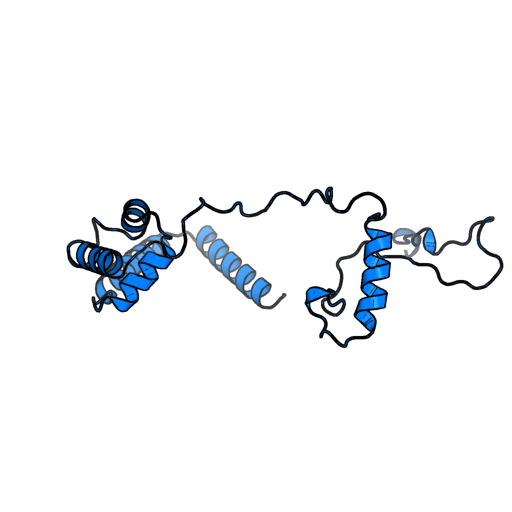48 1.00 97.69 167 ARG A O 1
ATOM 1350 N N . TRP A 1 168 ? -10.598 -4.070 -6.038 1.00 97.50 168 TRP A N 1
ATOM 1351 C CA . TRP A 1 168 ? -9.657 -4.279 -4.942 1.00 97.50 168 TRP A CA 1
ATOM 1352 C C . TRP A 1 168 ? -9.160 -5.728 -4.904 1.00 97.50 168 TRP A C 1
ATOM 1354 O O . TRP A 1 168 ? -7.962 -5.960 -4.775 1.00 97.50 168 TRP A O 1
ATOM 1364 N N . ASP A 1 169 ? -10.065 -6.688 -5.088 1.00 96.94 169 ASP A N 1
ATOM 1365 C CA . ASP A 1 169 ? -9.742 -8.115 -5.087 1.00 96.94 169 ASP A CA 1
ATOM 1366 C C . ASP A 1 169 ? -8.920 -8.529 -6.319 1.00 96.94 169 ASP A C 1
ATOM 1368 O O . ASP A 1 169 ? -8.086 -9.424 -6.225 1.00 96.94 169 ASP A O 1
ATOM 1372 N N . ALA A 1 170 ? -9.135 -7.893 -7.476 1.00 97.31 170 ALA A N 1
ATOM 1373 C CA . ALA A 1 170 ? -8.297 -8.047 -8.668 1.00 97.31 170 ALA A CA 1
ATOM 1374 C C . ALA A 1 170 ? -6.896 -7.467 -8.441 1.00 97.31 170 ALA A C 1
ATOM 1376 O O . ALA A 1 170 ? -5.915 -8.191 -8.568 1.00 97.31 170 ALA A O 1
ATOM 1377 N N . ALA A 1 171 ? -6.806 -6.232 -7.937 1.00 95.50 171 ALA A N 1
ATOM 1378 C CA . ALA A 1 171 ? -5.521 -5.601 -7.646 1.00 95.50 171 ALA A CA 1
ATOM 1379 C C . ALA A 1 171 ? -4.676 -6.383 -6.623 1.00 95.50 171 ALA A C 1
ATOM 1381 O O . ALA A 1 171 ? -3.459 -6.412 -6.741 1.00 95.50 171 ALA A O 1
ATOM 1382 N N . LEU A 1 172 ? -5.294 -7.032 -5.625 1.00 95.94 172 LEU A N 1
ATOM 1383 C CA . LEU A 1 172 ? -4.572 -7.875 -4.660 1.00 95.94 172 LEU A CA 1
ATOM 1384 C C . LEU A 1 172 ? -4.030 -9.175 -5.282 1.00 95.94 172 LEU A C 1
ATOM 1386 O O . LEU A 1 172 ? -3.108 -9.775 -4.736 1.00 95.94 172 LEU A O 1
ATOM 1390 N N . ARG A 1 173 ? -4.618 -9.616 -6.397 1.00 95.12 173 ARG A N 1
ATOM 1391 C CA . ARG A 1 173 ? -4.205 -10.792 -7.175 1.00 95.12 173 ARG A CA 1
ATOM 1392 C C . ARG A 1 173 ? -3.307 -10.425 -8.362 1.00 95.12 173 ARG A C 1
ATOM 1394 O O . ARG A 1 173 ? -2.998 -11.307 -9.153 1.00 95.12 173 ARG A O 1
ATOM 1401 N N . ASP A 1 174 ? -2.901 -9.157 -8.464 1.00 90.88 174 ASP A N 1
ATOM 1402 C CA . ASP A 1 174 ? -2.164 -8.595 -9.601 1.00 90.88 174 ASP A CA 1
ATOM 1403 C C . ASP A 1 174 ? -2.894 -8.779 -10.959 1.00 90.88 174 ASP A C 1
ATOM 1405 O O . ASP A 1 174 ? -2.254 -8.982 -11.992 1.00 90.88 174 ASP A O 1
ATOM 1409 N N . GLU A 1 175 ? -4.236 -8.691 -10.953 1.00 90.06 175 GLU A N 1
ATOM 1410 C CA . GLU A 1 175 ? -5.137 -8.738 -12.128 1.00 90.06 175 GLU A CA 1
ATOM 1411 C C . GLU A 1 175 ? -5.761 -7.381 -12.495 1.00 90.06 175 GLU A C 1
ATOM 1413 O O . GLU A 1 175 ? -6.094 -6.587 -11.578 1.00 90.06 175 GLU A O 1
#

Secondary structure (DSSP, 8-state):
-GGGG--PPPGGGS--TTS-SS--------SSPPPTTS--GGGS-TT-THHHHHHHHHHHHTTTTS-TT---PPPPSS---S-PPSS---HHHHHHHHHHHHH-TTTS-HHHHHHHTT--HHHHHHHHHTS----HHHHHHHHHHHHHHHHT--HHHHHHHHHHHHHHHHHHTT-

Organism: NCBI:txid225359

pLDDT: mean 87.55, std 10.93, range [48.09, 98.06]

Foldseek 3Di:
DVVVPDDDDDCVPDDDPPDDPDDDDDDDDDPDDDDPVPDDLVPDDPPDPCNVVRVVVVCVVVVVVPDPPPPPDDDDPDPPDDPQDPPPDDPVLLVVLLVVCVVPVPVSDLVNSCVVVSHDSVVSVVSNVPSPDDCPVVVVVVVVVVVVVLVPDDPVRVVVVVVVVVVVVCVVVVD

Radius of gyration: 28.6 Å; chains: 1; bounding box: 63×29×79 Å

InterPro domains:
  IPR024388 Large ribosomal subunit protein mL58 [PTHR28266] (3-175)